Protein AF-A0A1I8C012-F1 (afdb_monomer_lite)

Structure (mmCIF, N/CA/C/O backbone):
data_AF-A0A1I8C012-F1
#
_entry.id   AF-A0A1I8C012-F1
#
loop_
_atom_site.group_PDB
_atom_site.id
_atom_site.type_symbol
_atom_site.label_atom_id
_atom_site.label_alt_id
_atom_site.label_comp_id
_atom_site.label_asym_id
_atom_site.label_entity_id
_atom_site.label_seq_id
_atom_site.pdbx_PDB_ins_code
_atom_site.Cartn_x
_atom_site.Cartn_y
_atom_site.Cartn_z
_atom_site.occupancy
_atom_site.B_iso_or_equiv
_atom_site.auth_seq_id
_atom_site.auth_comp_id
_atom_site.auth_asym_id
_atom_site.auth_atom_id
_atom_site.pdbx_PDB_model_num
ATOM 1 N N . MET A 1 1 ? -14.321 7.096 -0.103 1.00 78.50 1 MET A N 1
ATOM 2 C CA . MET A 1 1 ? -13.960 5.663 -0.237 1.00 78.50 1 MET A CA 1
ATOM 3 C C . MET A 1 1 ? -13.581 5.077 1.106 1.00 78.50 1 MET A C 1
ATOM 5 O O . MET A 1 1 ? -14.091 4.017 1.433 1.00 78.50 1 MET A O 1
ATOM 9 N N . ASP A 1 2 ? -12.768 5.782 1.892 1.00 84.19 2 ASP A N 1
ATOM 10 C CA . ASP A 1 2 ? -12.357 5.321 3.223 1.00 84.19 2 ASP A CA 1
ATOM 11 C C . ASP A 1 2 ? -13.535 5.211 4.202 1.00 84.19 2 ASP A C 1
ATOM 13 O O . ASP A 1 2 ? -13.640 4.211 4.894 1.00 84.19 2 ASP A O 1
ATOM 17 N N . GLU A 1 3 ? -14.488 6.147 4.162 1.00 87.38 3 GLU A N 1
ATOM 18 C CA . GLU A 1 3 ? -15.718 6.101 4.977 1.00 87.38 3 GLU A CA 1
ATOM 19 C C . GLU A 1 3 ? -16.565 4.842 4.713 1.00 87.38 3 GLU A C 1
ATOM 21 O O . GLU A 1 3 ? -17.033 4.183 5.636 1.00 87.38 3 GLU A O 1
ATOM 26 N N . LEU A 1 4 ? -16.722 4.457 3.440 1.00 86.88 4 LEU A N 1
ATOM 27 C CA . LEU A 1 4 ? -17.430 3.226 3.066 1.00 86.88 4 LEU A CA 1
ATOM 28 C C . LEU A 1 4 ? -16.636 1.983 3.475 1.00 86.88 4 LEU A C 1
ATOM 30 O O . LEU A 1 4 ? -17.208 0.977 3.890 1.00 86.88 4 LEU A O 1
ATOM 34 N N . ALA A 1 5 ? -15.311 2.041 3.349 1.00 84.19 5 ALA A N 1
ATOM 35 C CA . ALA A 1 5 ? -14.439 0.955 3.764 1.00 84.19 5 ALA A CA 1
ATOM 36 C C . ALA A 1 5 ? -14.509 0.741 5.286 1.00 84.19 5 ALA A C 1
ATOM 38 O O . ALA A 1 5 ? -14.537 -0.406 5.728 1.00 84.19 5 ALA A O 1
ATOM 39 N N . GLU A 1 6 ? -14.630 1.818 6.063 1.00 85.12 6 GLU A N 1
ATOM 40 C CA . GLU A 1 6 ? -14.830 1.785 7.513 1.00 85.12 6 GLU A CA 1
ATOM 41 C C . GLU A 1 6 ? -16.180 1.176 7.896 1.00 85.12 6 GLU A C 1
ATOM 43 O O . GLU A 1 6 ? -16.230 0.279 8.737 1.00 85.12 6 GLU A O 1
ATOM 48 N N . GLN A 1 7 ? -17.259 1.555 7.204 1.00 87.50 7 GLN A N 1
ATOM 49 C CA . GLN A 1 7 ? -18.590 0.966 7.407 1.00 87.50 7 GLN A CA 1
ATOM 50 C C . GLN A 1 7 ? -18.634 -0.546 7.130 1.00 87.50 7 GLN A C 1
ATOM 52 O O . GLN A 1 7 ? -19.361 -1.276 7.798 1.00 87.50 7 GLN A O 1
ATOM 57 N N . ILE A 1 8 ? -17.858 -1.026 6.153 1.00 84.25 8 ILE A N 1
ATOM 58 C CA . ILE A 1 8 ? -17.784 -2.450 5.780 1.00 84.25 8 ILE A CA 1
ATOM 59 C C . ILE A 1 8 ? -16.767 -3.213 6.657 1.00 84.25 8 ILE A C 1
ATOM 61 O O . ILE A 1 8 ? -16.761 -4.444 6.687 1.00 84.25 8 ILE A O 1
ATOM 65 N N . GLY A 1 9 ? -15.897 -2.508 7.388 1.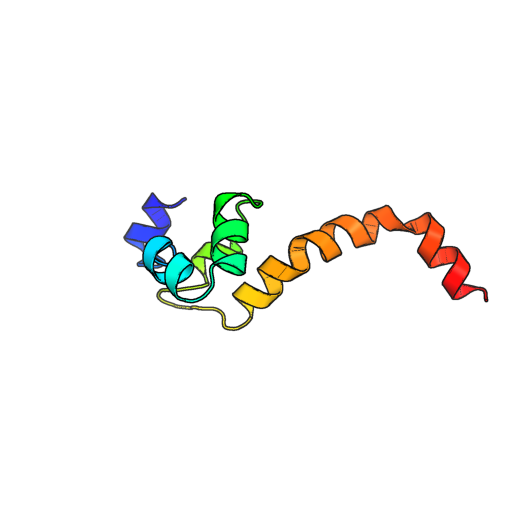00 81.00 9 GLY A N 1
ATOM 66 C CA . GLY A 1 9 ? -14.786 -3.100 8.140 1.00 81.00 9 GLY A CA 1
ATOM 67 C C . GLY A 1 9 ? -13.572 -3.469 7.276 1.00 81.00 9 GLY A C 1
ATOM 68 O O . GLY A 1 9 ? -12.656 -4.147 7.745 1.00 81.00 9 GLY A O 1
ATOM 69 N N . CYS A 1 10 ? -13.525 -3.004 6.025 1.00 79.44 10 CYS A N 1
ATOM 70 C CA . CYS A 1 10 ? -12.368 -3.072 5.126 1.00 79.44 10 CYS A CA 1
ATOM 71 C C . CYS A 1 10 ? -11.382 -1.932 5.415 1.00 79.44 10 CYS A C 1
ATOM 73 O O . CYS A 1 10 ? -10.979 -1.190 4.516 1.00 79.44 10 CYS A O 1
ATOM 75 N N . ASN A 1 11 ? -11.024 -1.762 6.687 1.00 74.12 11 A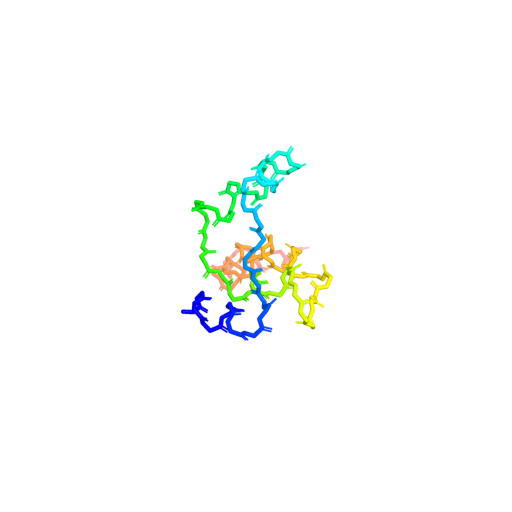SN A N 1
ATOM 76 C CA . ASN A 1 11 ? -10.183 -0.658 7.123 1.00 74.12 11 ASN A CA 1
ATOM 77 C C . ASN A 1 11 ? -8.839 -0.672 6.393 1.00 74.12 11 ASN A C 1
ATOM 79 O O . ASN A 1 11 ? -8.215 -1.723 6.210 1.00 74.12 11 ASN A O 1
ATOM 83 N N . LEU A 1 12 ? -8.376 0.522 6.015 1.00 73.88 12 LEU A N 1
ATOM 84 C CA . LEU A 1 12 ? -7.016 0.720 5.531 1.00 73.88 12 LEU A CA 1
ATOM 85 C C . LEU A 1 12 ? -6.034 0.065 6.512 1.00 73.88 12 LEU A C 1
ATOM 87 O O . LEU A 1 12 ? -6.197 0.205 7.731 1.00 73.88 12 LEU A O 1
ATOM 91 N N . PRO A 1 13 ? -4.999 -0.637 6.015 1.00 74.12 13 PRO A N 1
ATOM 92 C CA . PRO A 1 13 ? -3.996 -1.191 6.902 1.00 74.12 13 PRO A CA 1
ATOM 93 C C . PRO A 1 13 ? -3.419 -0.060 7.743 1.00 74.12 13 PRO A C 1
ATOM 95 O O . PRO A 1 13 ? -3.055 0.980 7.201 1.00 74.12 13 PRO A O 1
ATOM 98 N N . ASN A 1 14 ? -3.339 -0.261 9.061 1.00 81.31 14 ASN A N 1
ATOM 99 C CA . ASN A 1 14 ? -2.780 0.723 9.988 1.00 81.31 14 ASN A CA 1
ATOM 100 C C . ASN A 1 14 ? -1.402 1.183 9.494 1.00 81.31 14 ASN A C 1
ATOM 102 O O . ASN A 1 14 ? -0.407 0.493 9.722 1.00 81.31 14 ASN A O 1
ATOM 106 N N . ILE A 1 15 ? -1.338 2.345 8.838 1.00 79.06 15 ILE A N 1
ATOM 107 C CA . ILE A 1 15 ? -0.146 2.755 8.086 1.00 79.06 15 ILE A CA 1
ATOM 108 C C . ILE A 1 15 ? 1.048 2.893 9.024 1.00 79.06 15 ILE A C 1
ATOM 110 O O . ILE A 1 15 ? 2.147 2.499 8.666 1.00 79.06 15 ILE A O 1
ATOM 114 N N . LYS A 1 16 ? 0.824 3.338 10.267 1.00 82.19 16 LYS A N 1
ATOM 115 C CA . LYS A 1 16 ? 1.860 3.378 11.308 1.00 82.19 16 LYS A CA 1
ATOM 116 C C . LYS A 1 16 ? 2.427 1.985 11.610 1.00 82.19 16 LYS A C 1
ATOM 118 O O . LYS A 1 16 ? 3.636 1.817 11.596 1.00 82.19 16 LYS A O 1
ATOM 123 N N . LYS A 1 17 ? 1.576 0.972 11.830 1.00 85.50 17 LYS A N 1
ATOM 124 C CA . LYS A 1 17 ? 2.021 -0.420 12.067 1.00 85.50 17 LYS A CA 1
ATOM 125 C C . LYS A 1 17 ? 2.727 -0.997 10.839 1.00 85.50 17 LYS A C 1
ATOM 127 O O . LYS A 1 17 ? 3.716 -1.707 10.966 1.00 85.50 17 LYS A O 1
ATOM 132 N N . LEU A 1 18 ? 2.222 -0.675 9.651 1.00 85.94 18 LEU A N 1
ATOM 133 C CA . LEU A 1 18 ? 2.816 -1.110 8.397 1.00 85.94 18 LEU A CA 1
ATOM 134 C C . LEU A 1 18 ? 4.168 -0.440 8.144 1.00 85.94 18 LEU A C 1
ATOM 136 O O . LEU A 1 18 ? 5.061 -1.110 7.658 1.00 85.94 18 LEU A O 1
ATOM 140 N N . LEU A 1 19 ? 4.341 0.829 8.516 1.00 87.00 19 LEU A N 1
ATOM 141 C CA . LEU A 1 19 ? 5.614 1.544 8.430 1.00 87.00 19 LEU A CA 1
ATOM 142 C C . LEU A 1 19 ? 6.686 0.875 9.300 1.00 87.00 19 LEU A C 1
ATOM 144 O O . LEU A 1 19 ? 7.827 0.765 8.867 1.00 87.00 19 LEU A O 1
ATOM 148 N N . TRP A 1 20 ? 6.309 0.392 10.489 1.00 90.00 20 TRP A N 1
ATOM 149 C CA . TRP A 1 20 ? 7.215 -0.351 11.370 1.00 90.00 20 TRP A CA 1
ATOM 150 C C . TRP A 1 20 ? 7.591 -1.733 10.819 1.00 90.00 20 TRP A C 1
ATOM 152 O O . TRP A 1 20 ? 8.744 -2.133 10.933 1.00 90.00 20 TRP A O 1
ATOM 162 N N . ASN A 1 21 ? 6.644 -2.455 10.211 1.00 89.00 21 ASN A N 1
ATOM 163 C CA . ASN A 1 21 ? 6.880 -3.814 9.706 1.00 89.00 21 ASN A CA 1
ATOM 164 C C . ASN A 1 21 ? 7.502 -3.850 8.298 1.00 89.00 21 ASN A C 1
ATOM 166 O O . ASN A 1 21 ? 8.308 -4.723 7.993 1.00 89.00 21 ASN A O 1
ATOM 170 N N . ASP A 1 22 ? 7.077 -2.948 7.418 1.00 89.81 22 ASP A N 1
ATOM 171 C CA . ASP A 1 22 ? 7.474 -2.873 6.013 1.00 89.81 22 ASP A CA 1
ATOM 172 C C . ASP A 1 22 ? 7.454 -1.408 5.528 1.00 89.81 22 ASP A C 1
ATOM 174 O O . ASP A 1 22 ? 6.481 -0.948 4.907 1.00 89.81 22 ASP A O 1
ATOM 178 N N . PRO A 1 23 ? 8.533 -0.650 5.798 1.00 89.25 23 PRO A N 1
ATOM 179 C CA . PRO A 1 23 ? 8.602 0.767 5.459 1.00 89.25 23 PRO A CA 1
ATOM 180 C C . PRO A 1 23 ? 8.552 1.008 3.946 1.00 89.25 23 PRO A C 1
ATOM 182 O O . PRO A 1 23 ? 7.992 2.009 3.506 1.00 89.25 23 PRO A O 1
ATOM 185 N N . SER A 1 24 ? 9.070 0.089 3.124 1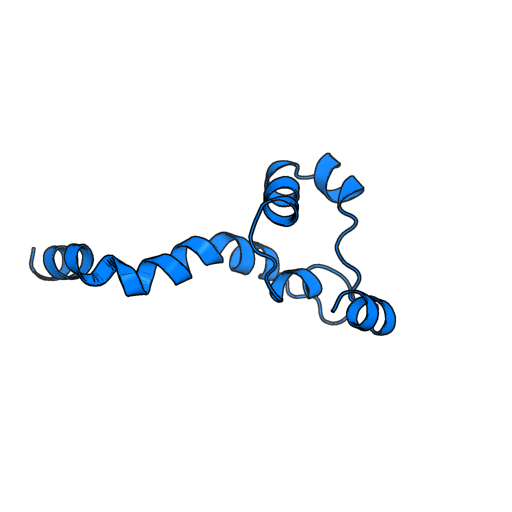.00 89.31 24 SER A N 1
ATOM 186 C CA . SER A 1 24 ? 9.062 0.239 1.662 1.00 89.31 24 SER A CA 1
ATOM 187 C C . SER A 1 24 ? 7.643 0.183 1.100 1.00 89.31 24 SER A C 1
ATOM 189 O O . SER A 1 24 ? 7.239 1.035 0.30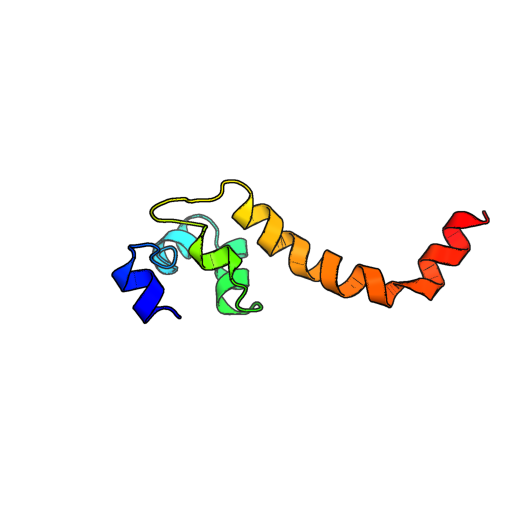1 1.00 89.31 24 SER A O 1
ATOM 191 N N . PHE A 1 25 ? 6.855 -0.796 1.550 1.00 88.69 25 PHE A N 1
ATOM 192 C CA . PHE A 1 25 ? 5.467 -0.916 1.125 1.00 88.69 25 PHE A CA 1
ATOM 193 C C . PHE A 1 25 ? 4.597 0.202 1.709 1.00 88.69 25 PHE A C 1
ATOM 195 O O . PHE A 1 25 ? 3.762 0.753 0.994 1.00 88.69 25 PHE A O 1
ATOM 202 N N . ALA A 1 26 ? 4.833 0.611 2.959 1.00 89.31 26 ALA A N 1
ATOM 203 C CA . ALA A 1 26 ? 4.136 1.744 3.567 1.00 89.31 26 ALA A CA 1
ATOM 204 C C . ALA A 1 26 ? 4.389 3.064 2.815 1.00 89.31 26 ALA A C 1
ATOM 206 O O . ALA A 1 26 ? 3.438 3.776 2.499 1.00 89.31 26 ALA A O 1
ATOM 207 N N . LEU A 1 27 ? 5.641 3.361 2.448 1.00 89.75 27 LEU A N 1
ATOM 208 C CA . LEU A 1 27 ? 5.979 4.533 1.630 1.00 89.75 27 LEU A CA 1
ATOM 209 C C . LEU A 1 27 ? 5.304 4.482 0.258 1.00 89.75 27 LEU A C 1
ATOM 211 O O . LEU A 1 27 ? 4.843 5.505 -0.238 1.00 89.75 27 LEU A O 1
ATOM 215 N N . ARG A 1 28 ? 5.192 3.294 -0.346 1.00 88.94 28 ARG A N 1
ATOM 216 C CA . ARG A 1 28 ? 4.459 3.111 -1.605 1.00 88.94 28 ARG A CA 1
ATOM 217 C C . ARG A 1 28 ? 2.958 3.354 -1.457 1.00 88.94 28 ARG A C 1
ATOM 219 O O . ARG A 1 28 ? 2.353 3.820 -2.411 1.00 88.94 28 ARG A O 1
ATOM 226 N N . LEU A 1 29 ? 2.352 3.040 -0.316 1.00 88.38 29 LEU A N 1
ATOM 227 C CA . LEU A 1 29 ? 0.941 3.355 -0.075 1.00 88.38 29 LEU A CA 1
ATOM 228 C C . LEU A 1 29 ? 0.720 4.846 0.205 1.00 88.38 29 LEU A C 1
ATOM 230 O O . LEU A 1 29 ? -0.298 5.384 -0.208 1.00 88.38 29 LEU A O 1
ATOM 234 N N . LEU A 1 30 ? 1.669 5.502 0.878 1.00 87.50 30 LEU A N 1
ATOM 235 C CA . LEU A 1 30 ? 1.592 6.926 1.219 1.00 87.50 30 LEU A CA 1
ATOM 236 C C . LEU A 1 30 ? 1.881 7.850 0.031 1.00 87.50 30 LEU A C 1
ATOM 238 O O . LEU A 1 30 ? 1.148 8.804 -0.201 1.00 87.50 30 LEU A O 1
ATOM 242 N N . PHE A 1 31 ? 2.958 7.579 -0.708 1.00 89.19 31 PHE A N 1
ATOM 243 C CA . PHE A 1 31 ? 3.438 8.425 -1.807 1.00 89.19 31 PHE A CA 1
ATOM 244 C C . PHE A 1 31 ? 3.121 7.859 -3.196 1.00 89.19 31 PHE A C 1
ATOM 246 O O . PHE A 1 31 ? 3.419 8.489 -4.209 1.00 89.19 31 PHE A O 1
ATOM 253 N N . GLY A 1 32 ? 2.578 6.645 -3.268 1.00 87.25 32 GLY A N 1
ATOM 254 C CA . GLY A 1 32 ? 2.193 6.017 -4.525 1.00 87.25 32 GLY A CA 1
ATOM 255 C C . GLY A 1 32 ? 0.734 6.270 -4.901 1.00 87.25 32 GLY A C 1
ATOM 256 O O . GLY A 1 32 ? 0.000 6.973 -4.210 1.00 87.25 32 GLY A O 1
ATOM 257 N N . PRO A 1 33 ? 0.291 5.696 -6.029 1.00 88.31 33 PRO A N 1
ATOM 258 C CA . PRO A 1 33 ? -1.079 5.856 -6.490 1.00 88.31 33 PRO A CA 1
ATOM 259 C C . PRO A 1 33 ? -2.061 5.148 -5.550 1.00 88.31 33 PRO A C 1
ATOM 261 O O . PRO A 1 33 ? -1.872 3.974 -5.217 1.00 88.31 33 PRO A O 1
ATOM 264 N N . ASN A 1 34 ? -3.152 5.832 -5.195 1.00 88.06 34 ASN A N 1
ATOM 265 C CA . ASN A 1 34 ? -4.257 5.218 -4.465 1.00 88.06 34 ASN A CA 1
ATOM 266 C C . ASN A 1 34 ? -5.012 4.249 -5.391 1.00 88.06 34 ASN A C 1
ATOM 268 O O . ASN A 1 34 ? -5.753 4.667 -6.282 1.00 88.06 34 ASN A O 1
ATOM 272 N N . VAL A 1 35 ? -4.783 2.947 -5.211 1.00 90.12 35 VAL A N 1
ATOM 273 C CA . VAL A 1 35 ? -5.407 1.884 -6.007 1.00 90.12 35 VAL A CA 1
ATOM 274 C C . VAL A 1 35 ? -6.444 1.118 -5.184 1.00 90.12 35 VAL A C 1
ATOM 276 O O . VAL A 1 35 ? -6.206 0.830 -4.013 1.00 90.12 35 VAL A O 1
ATOM 279 N N . PRO A 1 36 ? -7.564 0.673 -5.786 1.00 89.06 36 PRO A N 1
ATOM 280 C CA . PRO A 1 36 ? 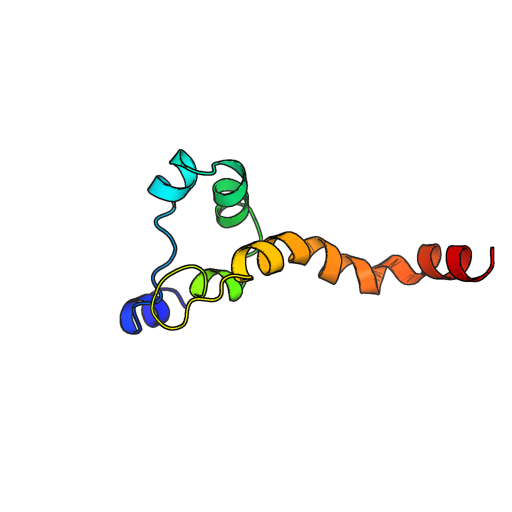-8.659 0.036 -5.045 1.00 89.06 36 PRO A CA 1
ATOM 281 C C . PRO A 1 36 ? -8.262 -1.288 -4.371 1.00 89.06 36 PRO A C 1
ATOM 283 O O . PRO A 1 36 ? -8.935 -1.750 -3.455 1.00 89.06 36 PRO A O 1
ATOM 286 N N . TYR A 1 37 ? -7.146 -1.896 -4.786 1.00 91.19 37 TYR A N 1
ATOM 287 C CA . TYR A 1 37 ? -6.589 -3.099 -4.164 1.00 91.19 37 TYR A CA 1
ATOM 288 C C . TYR A 1 37 ? -6.198 -2.894 -2.692 1.00 91.19 37 TYR A C 1
ATOM 290 O O . TYR A 1 37 ? -6.109 -3.872 -1.954 1.00 91.19 37 TYR A O 1
ATOM 298 N N . ILE A 1 38 ? -5.974 -1.647 -2.262 1.00 89.75 38 ILE A N 1
ATOM 299 C CA . ILE A 1 38 ? -5.570 -1.315 -0.891 1.00 89.75 38 ILE A CA 1
ATOM 300 C C . ILE A 1 38 ? -6.657 -1.727 0.114 1.00 89.75 38 ILE A C 1
ATOM 302 O O . ILE A 1 38 ? -6.336 -2.298 1.154 1.00 89.75 38 ILE A O 1
ATOM 306 N N . TYR A 1 39 ? -7.934 -1.556 -0.234 1.00 89.81 39 TYR A N 1
ATOM 307 C CA . TYR A 1 39 ? -9.074 -1.936 0.612 1.00 89.81 39 TYR A CA 1
ATOM 308 C C . TYR A 1 39 ? -9.267 -3.450 0.758 1.00 89.81 39 TYR A C 1
ATOM 310 O O . TYR A 1 39 ? -10.077 -3.891 1.561 1.00 89.81 39 TYR A O 1
ATOM 318 N N . ARG A 1 40 ? -8.538 -4.266 -0.015 1.00 89.88 40 ARG A N 1
ATOM 319 C CA . ARG A 1 40 ? -8.552 -5.733 0.104 1.00 89.88 40 ARG A CA 1
ATOM 320 C C . ARG A 1 40 ? -7.324 -6.285 0.825 1.00 89.88 40 ARG A C 1
ATOM 322 O O . ARG A 1 40 ? -7.131 -7.497 0.843 1.00 89.88 40 ARG A O 1
ATOM 329 N N . LEU A 1 41 ? -6.481 -5.423 1.398 1.00 88.00 41 LEU A N 1
ATOM 330 C CA . LEU A 1 41 ? -5.326 -5.857 2.189 1.00 88.00 41 LEU A CA 1
ATOM 331 C C . LEU A 1 41 ? -5.732 -6.368 3.574 1.00 88.00 41 LEU A C 1
ATOM 333 O O . LEU A 1 41 ? -5.071 -7.258 4.104 1.00 88.00 41 LEU A O 1
ATOM 337 N N . GLN A 1 42 ? -6.779 -5.792 4.167 1.00 85.31 42 GLN A N 1
ATOM 338 C CA . GLN A 1 42 ? -7.282 -6.124 5.500 1.00 85.31 42 GLN A CA 1
ATOM 339 C C . GLN A 1 42 ? -8.812 -6.015 5.519 1.00 85.31 42 GLN A C 1
ATOM 341 O O . GLN A 1 42 ? -9.389 -5.325 4.683 1.00 85.31 42 GLN A O 1
ATOM 346 N N . GLY A 1 43 ? -9.454 -6.706 6.463 1.00 85.81 43 GLY A N 1
ATOM 347 C CA . GLY A 1 43 ? -10.913 -6.744 6.597 1.00 85.81 43 GLY A CA 1
ATOM 348 C C . GLY A 1 43 ? -11.567 -8.008 6.018 1.00 85.81 43 GLY A C 1
ATOM 349 O O . GLY A 1 43 ? -10.866 -8.965 5.659 1.00 85.81 43 GLY A O 1
ATOM 350 N N . PRO A 1 44 ? -12.910 -8.045 5.962 1.00 84.00 44 PRO A N 1
ATOM 351 C CA . PRO A 1 44 ? -13.654 -9.162 5.392 1.00 84.00 44 PRO A CA 1
ATOM 352 C C . PRO A 1 44 ? -13.385 -9.270 3.883 1.00 84.00 44 PRO A C 1
ATOM 354 O O . PRO A 1 44 ? -13.285 -8.266 3.184 1.00 84.00 44 PRO A O 1
ATOM 357 N N . ASN A 1 45 ? -13.269 -10.497 3.364 1.00 86.44 45 ASN A N 1
ATOM 358 C CA . ASN A 1 45 ? -12.912 -10.765 1.960 1.00 86.44 45 ASN A CA 1
ATOM 359 C C . ASN A 1 45 ? -11.550 -10.181 1.531 1.00 86.44 45 ASN A C 1
ATOM 361 O O . ASN A 1 45 ? -11.396 -9.672 0.414 1.00 86.44 45 ASN A O 1
ATOM 365 N N . SER A 1 46 ? -10.551 -10.262 2.415 1.00 88.06 46 SER A N 1
ATOM 366 C CA . SER A 1 46 ? -9.177 -9.899 2.072 1.00 88.06 46 SER A CA 1
ATOM 367 C C . SER A 1 46 ? -8.632 -10.773 0.937 1.00 88.06 46 SER A C 1
ATOM 369 O O . SER A 1 46 ? -8.975 -11.947 0.784 1.00 88.06 46 SER A O 1
ATOM 371 N N . TRP A 1 47 ? -7.782 -10.180 0.102 1.00 92.19 47 TRP A N 1
ATOM 372 C CA . TRP A 1 47 ? -7.175 -10.852 -1.038 1.00 92.19 47 TRP A CA 1
ATOM 373 C C . TRP A 1 47 ? -5.669 -10.977 -0.822 1.00 92.19 47 TRP A C 1
ATOM 375 O O . TRP A 1 47 ? -4.952 -9.976 -0.810 1.00 92.19 47 TRP A O 1
ATOM 385 N N . SER A 1 48 ? -5.177 -12.213 -0.695 1.00 89.19 48 SER A N 1
ATOM 386 C CA . SER A 1 48 ? -3.757 -12.516 -0.447 1.00 89.19 48 SER A CA 1
ATOM 387 C C . SER A 1 48 ? -2.818 -11.879 -1.478 1.00 89.19 48 SER A C 1
ATOM 389 O O . SER A 1 48 ? -1.760 -11.353 -1.133 1.00 89.19 48 SER A O 1
ATOM 391 N N . GLU A 1 49 ? -3.238 -11.836 -2.744 1.00 92.69 49 GLU A N 1
ATOM 392 C CA . GLU A 1 49 ? -2.442 -11.288 -3.845 1.00 92.69 49 GLU A CA 1
ATOM 393 C C . GLU A 1 49 ? -2.576 -9.765 -4.007 1.00 92.69 49 GLU A C 1
ATOM 395 O O . GLU A 1 49 ? -1.927 -9.183 -4.881 1.00 92.69 49 GLU A O 1
ATOM 400 N N . ALA A 1 50 ? -3.357 -9.075 -3.165 1.00 91.56 50 ALA A N 1
ATOM 401 C CA . ALA A 1 50 ? -3.545 -7.624 -3.262 1.00 91.56 50 ALA A CA 1
ATOM 402 C C . ALA A 1 50 ? -2.209 -6.867 -3.201 1.00 91.56 50 ALA A C 1
ATOM 404 O O . ALA A 1 50 ? -1.959 -5.965 -4.003 1.00 91.56 50 ALA A O 1
ATOM 405 N N . ARG A 1 51 ? -1.294 -7.292 -2.323 1.00 90.88 51 ARG A N 1
ATOM 406 C CA . ARG A 1 51 ? 0.062 -6.726 -2.216 1.00 90.88 51 ARG A CA 1
ATOM 407 C C . ARG A 1 51 ? 0.842 -6.850 -3.529 1.00 90.88 51 ARG A C 1
ATOM 409 O O . ARG A 1 51 ? 1.440 -5.879 -3.997 1.00 90.88 51 ARG A O 1
ATOM 416 N N . LYS A 1 52 ? 0.816 -8.030 -4.153 1.00 92.62 52 LYS A N 1
ATOM 417 C CA . LYS A 1 52 ? 1.471 -8.282 -5.446 1.00 92.62 52 LYS A CA 1
ATOM 418 C C . LYS A 1 52 ? 0.819 -7.464 -6.558 1.00 92.62 52 LYS A C 1
ATOM 420 O O . LYS A 1 52 ? 1.518 -6.875 -7.385 1.00 92.62 52 LYS A O 1
ATOM 425 N N . ALA A 1 53 ? -0.508 -7.368 -6.550 1.00 93.00 53 ALA A N 1
ATOM 426 C CA . ALA A 1 53 ? -1.267 -6.588 -7.516 1.00 93.00 53 ALA A CA 1
ATOM 427 C C . ALA A 1 53 ? -0.903 -5.100 -7.458 1.00 93.00 53 ALA A C 1
ATOM 429 O O . ALA A 1 53 ? -0.671 -4.521 -8.523 1.00 93.00 53 ALA A O 1
ATOM 430 N N . ILE A 1 54 ? -0.791 -4.518 -6.256 1.00 93.44 54 ILE A N 1
ATOM 431 C CA . ILE A 1 54 ? -0.340 -3.134 -6.018 1.00 93.44 54 ILE A CA 1
ATOM 432 C C . ILE A 1 54 ? 1.077 -2.944 -6.557 1.00 93.44 54 ILE A C 1
ATOM 434 O O . ILE A 1 54 ? 1.335 -2.029 -7.339 1.00 93.44 54 ILE A O 1
ATOM 438 N N . ASN A 1 55 ? 1.989 -3.857 -6.221 1.00 92.81 55 ASN A N 1
ATOM 439 C CA . ASN A 1 55 ? 3.371 -3.771 -6.681 1.00 92.81 55 ASN A CA 1
ATOM 440 C C . ASN A 1 55 ? 3.516 -3.884 -8.205 1.00 92.81 55 ASN A C 1
ATOM 442 O O . ASN A 1 55 ? 4.418 -3.275 -8.777 1.00 92.81 55 ASN A O 1
ATOM 446 N N . GLY A 1 56 ? 2.616 -4.617 -8.862 1.00 93.00 56 GLY A N 1
ATOM 447 C CA . GLY A 1 56 ? 2.572 -4.768 -10.315 1.00 93.00 56 GLY A CA 1
ATOM 448 C C . GLY A 1 56 ? 1.882 -3.627 -11.072 1.00 93.00 56 GLY A C 1
ATOM 449 O O . GLY A 1 56 ? 1.897 -3.646 -12.302 1.00 93.00 56 GLY A O 1
ATOM 450 N N . VAL A 1 57 ? 1.284 -2.637 -10.394 1.00 93.06 57 VAL A N 1
ATOM 451 C CA . VAL A 1 57 ? 0.595 -1.508 -11.058 1.00 93.06 57 VAL A CA 1
ATOM 452 C C . VAL A 1 57 ? 1.515 -0.774 -12.042 1.00 93.06 57 VAL A C 1
ATOM 454 O O . VAL A 1 57 ? 1.122 -0.632 -13.201 1.00 93.06 57 VAL A O 1
ATOM 457 N N . PRO A 1 58 ? 2.755 -0.381 -11.679 1.00 90.44 58 PRO A N 1
ATOM 458 C CA . PRO A 1 58 ? 3.627 0.341 -12.605 1.00 90.44 58 PRO A CA 1
ATOM 459 C C . PRO A 1 58 ? 3.996 -0.483 -13.839 1.00 90.44 58 PRO A C 1
ATOM 461 O O . PRO A 1 58 ? 4.178 0.077 -14.916 1.00 90.44 58 PRO A O 1
ATOM 464 N N . TYR A 1 59 ? 4.104 -1.808 -13.695 1.00 91.38 59 TYR A N 1
ATOM 465 C CA . TYR A 1 59 ? 4.328 -2.699 -14.828 1.00 91.38 59 TYR A CA 1
ATOM 466 C C . TYR A 1 59 ? 3.117 -2.679 -15.761 1.00 91.38 59 TYR A C 1
ATOM 468 O O . TYR A 1 59 ? 3.270 -2.332 -16.926 1.00 91.38 59 TYR A O 1
ATOM 476 N N . ARG A 1 60 ? 1.906 -2.934 -15.243 1.00 91.44 60 ARG A N 1
ATOM 477 C CA . ARG A 1 60 ? 0.673 -2.982 -16.050 1.00 91.44 60 ARG A CA 1
ATOM 478 C C . ARG A 1 60 ? 0.368 -1.674 -16.772 1.00 91.44 60 ARG A C 1
ATOM 480 O O . ARG A 1 60 ? -0.100 -1.719 -17.900 1.00 91.44 60 ARG A O 1
ATOM 487 N N . VAL A 1 61 ? 0.665 -0.532 -16.154 1.00 91.12 61 VAL A N 1
ATOM 488 C CA . VAL A 1 61 ? 0.486 0.782 -16.791 1.00 91.12 61 VAL A CA 1
ATOM 489 C C . VAL A 1 61 ? 1.509 1.000 -17.911 1.00 91.12 61 VAL A C 1
ATOM 491 O O . VAL A 1 61 ? 1.174 1.546 -18.957 1.00 91.12 61 VAL A O 1
ATOM 494 N N . LYS A 1 62 ? 2.757 0.548 -17.733 1.00 90.25 62 LYS A N 1
ATOM 495 C CA . LYS A 1 62 ? 3.833 0.742 -18.719 1.00 90.25 62 LYS A CA 1
ATOM 496 C C . LYS A 1 62 ? 3.799 -0.268 -19.867 1.00 90.25 62 LYS A C 1
ATOM 498 O O . LYS A 1 62 ? 4.231 0.072 -20.962 1.00 90.25 62 LYS A O 1
ATOM 503 N N . THR A 1 63 ? 3.317 -1.489 -19.643 1.00 88.62 63 THR A N 1
ATOM 504 C CA . THR A 1 63 ? 3.255 -2.551 -20.661 1.00 88.62 63 THR A CA 1
ATOM 505 C C . THR A 1 63 ? 2.561 -2.120 -21.960 1.00 88.62 63 THR A C 1
ATOM 507 O O . THR A 1 63 ? 3.197 -2.249 -23.005 1.00 88.62 63 THR A O 1
ATOM 510 N N . PRO A 1 64 ? 1.336 -1.549 -21.956 1.00 86.31 64 PRO A N 1
ATOM 511 C CA . PRO A 1 64 ? 0.677 -1.135 -23.198 1.00 86.31 64 PRO A CA 1
ATOM 512 C C . PRO A 1 64 ? 1.377 0.040 -23.894 1.00 86.31 64 PRO A C 1
ATOM 514 O O . PRO A 1 64 ? 1.202 0.222 -25.094 1.00 86.31 64 PRO A O 1
ATOM 517 N N . LEU A 1 65 ? 2.193 0.811 -23.167 1.00 87.19 65 LEU A N 1
ATOM 518 C CA . LEU A 1 65 ? 2.929 1.965 -23.692 1.00 87.19 65 LEU A CA 1
ATOM 519 C C . LEU A 1 65 ? 4.276 1.570 -24.331 1.00 87.19 65 LEU A C 1
ATOM 521 O O . LEU A 1 65 ? 4.853 2.340 -25.094 1.00 87.19 65 LEU A O 1
ATOM 525 N N . LYS A 1 66 ? 4.792 0.363 -24.056 1.00 78.19 66 LYS A N 1
ATOM 526 C CA . LYS A 1 66 ? 6.115 -0.121 -24.502 1.00 78.19 66 LYS A CA 1
ATOM 527 C C . LYS A 1 66 ? 6.097 -0.876 -25.840 1.00 78.19 66 LYS A C 1
ATOM 529 O O . LYS A 1 66 ? 6.907 -1.771 -26.065 1.00 78.19 66 LYS A O 1
ATOM 534 N N . GLN A 1 67 ? 5.223 -0.495 -26.769 1.00 69.25 67 GLN A N 1
ATOM 535 C CA . GLN A 1 67 ? 5.035 -1.229 -28.030 1.00 69.25 67 GLN A CA 1
ATOM 536 C C . GLN A 1 67 ? 6.300 -1.273 -28.909 1.00 69.25 67 GLN A C 1
ATOM 538 O O . GLN A 1 67 ? 6.634 -2.322 -29.454 1.00 69.25 67 GLN A O 1
ATOM 543 N N . ARG A 1 68 ? 7.068 -0.176 -28.987 1.00 65.25 68 ARG A N 1
ATOM 544 C CA . ARG A 1 68 ? 8.242 -0.073 -29.879 1.00 65.25 68 ARG A CA 1
ATOM 545 C C . ARG A 1 68 ? 9.392 -1.035 -29.546 1.00 65.25 68 ARG A C 1
ATOM 547 O O . ARG A 1 68 ? 10.024 -1.551 -30.457 1.00 65.25 68 ARG A O 1
ATOM 554 N N . PHE A 1 69 ? 9.645 -1.321 -28.268 1.00 58.81 69 PHE A N 1
ATOM 555 C CA . PHE A 1 69 ? 10.712 -2.249 -27.858 1.00 58.81 69 PHE A CA 1
ATOM 556 C C . PHE A 1 69 ? 10.264 -3.718 -27.857 1.00 58.81 69 PHE A C 1
ATOM 558 O O . PHE A 1 69 ? 11.091 -4.615 -28.013 1.00 58.81 69 PHE A O 1
ATOM 565 N N . GLN A 1 70 ? 8.963 -3.975 -27.686 1.00 57.22 70 GLN A N 1
ATOM 566 C CA . GLN A 1 70 ? 8.411 -5.331 -27.664 1.00 57.22 70 GLN A CA 1
ATOM 567 C C . GLN A 1 70 ? 8.381 -5.964 -29.064 1.00 57.22 70 GLN A C 1
ATOM 569 O O . GLN A 1 70 ? 8.595 -7.165 -29.190 1.00 57.22 70 GLN A O 1
ATOM 574 N N . ILE A 1 71 ? 8.144 -5.153 -30.104 1.00 55.44 71 ILE A N 1
ATOM 575 C CA . ILE A 1 71 ? 8.130 -5.599 -31.504 1.00 55.44 71 ILE A CA 1
ATOM 576 C C . ILE A 1 71 ? 9.513 -6.135 -31.903 1.00 55.44 71 ILE A C 1
ATOM 578 O O . ILE A 1 71 ? 9.600 -7.238 -32.425 1.00 55.44 71 ILE A O 1
ATOM 582 N N . ILE A 1 72 ? 10.598 -5.424 -31.579 1.00 53.84 72 ILE A N 1
ATOM 583 C CA . ILE A 1 72 ? 11.969 -5.800 -31.978 1.00 53.84 72 ILE A CA 1
ATOM 584 C C . ILE A 1 72 ? 12.401 -7.144 -31.363 1.00 53.84 72 ILE A C 1
ATOM 586 O O . ILE A 1 72 ? 12.989 -7.965 -32.053 1.00 53.84 72 ILE A O 1
ATOM 590 N N . LYS A 1 73 ? 12.042 -7.425 -30.101 1.00 53.47 73 LYS A N 1
ATOM 591 C CA . LYS A 1 73 ? 12.337 -8.716 -29.443 1.00 53.47 73 LYS A CA 1
ATOM 592 C C . LYS A 1 73 ? 11.514 -9.906 -29.953 1.00 53.47 73 LYS A C 1
ATOM 594 O O . LYS A 1 73 ? 11.782 -11.027 -29.547 1.00 53.47 73 LYS A O 1
ATOM 599 N N . LYS A 1 74 ? 10.474 -9.676 -30.758 1.00 51.75 74 LYS A N 1
ATOM 600 C CA . LYS A 1 74 ? 9.667 -10.750 -31.357 1.00 51.75 74 LYS A CA 1
ATOM 601 C C . LYS A 1 74 ? 10.242 -11.225 -32.701 1.00 51.75 74 LYS A C 1
ATOM 603 O O . LYS A 1 74 ? 9.857 -12.292 -33.163 1.00 51.75 74 LYS A O 1
ATOM 608 N N . TYR A 1 75 ? 11.128 -10.440 -33.316 1.00 48.00 75 TYR A N 1
ATOM 609 C CA . TYR A 1 75 ? 11.685 -10.686 -34.654 1.00 48.00 75 TYR A CA 1
ATOM 610 C C . TYR A 1 75 ? 13.214 -10.875 -34.667 1.00 48.00 75 TYR A C 1
ATOM 612 O O . TYR A 1 75 ? 13.809 -10.892 -35.742 1.00 48.00 75 TYR A O 1
ATOM 620 N N . VAL A 1 76 ? 13.837 -11.014 -33.493 1.00 48.06 76 VAL A N 1
ATOM 621 C CA . VAL A 1 76 ? 15.233 -11.441 -33.291 1.00 48.06 76 VAL A CA 1
ATOM 622 C C . VAL A 1 76 ? 15.201 -12.648 -32.374 1.00 48.06 76 VAL A C 1
ATOM 624 O O . VAL A 1 76 ? 15.850 -13.656 -32.715 1.00 48.06 76 VAL A O 1
#

Secondary structure (DSSP, 8-state):
-HHHHHHHT-PPP-HHHHHHH-HHHHHHHHHS---GGGGGSSSTT--TTHHHHHHTHHHHHHGGG-HHHHHHTT--

Foldseek 3Di:
DQVVLVVQFLHQPPLVVCCVVPVPLSCCCVVHDPDPLRSLCDGPNRDPCSSVVSVCVVVVVCVVVPVVVVVVVVVD

Sequence (76 aa):
MDELAEQIGCNLPNIKKLLWNDPSFALRLLFGPNVPYIYRLQGPNSWSEARKAING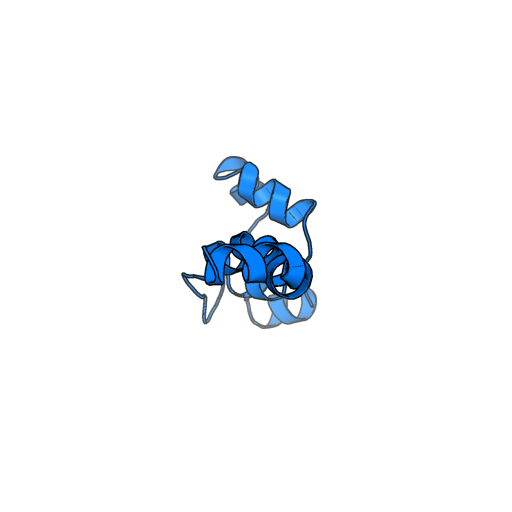VPYRVKTPLKQRFQIIKKYV

Organism: Meloidogyne hapla (NCBI:txid6305)

pLDDT: mean 83.19, std 11.64, range [48.0, 93.44]

InterPro domains:
  IPR020946 Flavin monooxygenase-like [PF00743] (1-69)

Radius of gyration: 16.24 Å; chains: 1; bounding box: 34×21×47 Å